Protein AF-A0A8C9LHP5-F1 (afdb_monomer_lite)

Structure (mmCIF, N/CA/C/O backbone):
data_AF-A0A8C9LHP5-F1
#
_entry.id   AF-A0A8C9LHP5-F1
#
loop_
_atom_site.group_PDB
_atom_site.id
_atom_site.type_symbol
_atom_site.label_atom_id
_atom_site.label_alt_id
_atom_site.label_comp_id
_atom_site.label_asym_id
_atom_site.label_entity_id
_atom_site.label_seq_id
_atom_site.pdbx_PDB_ins_code
_atom_site.Cartn_x
_atom_site.Cartn_y
_atom_site.Cartn_z
_atom_site.occupancy
_atom_site.B_iso_or_equiv
_atom_site.auth_seq_id
_atom_site.auth_comp_id
_atom_site.auth_asym_id
_atom_site.auth_atom_id
_atom_site.pdbx_PDB_model_num
ATOM 1 N N . MET A 1 1 ? -3.470 -32.651 -0.667 1.00 34.59 1 MET A N 1
ATOM 2 C CA . MET A 1 1 ? -4.654 -31.796 -0.872 1.00 34.59 1 MET A CA 1
ATOM 3 C C . MET A 1 1 ? -4.235 -30.408 -0.451 1.00 34.59 1 MET A C 1
ATOM 5 O O . MET A 1 1 ? -4.042 -30.194 0.738 1.00 34.59 1 MET A O 1
ATOM 9 N N . GLU A 1 2 ? -3.956 -29.529 -1.408 1.00 45.72 2 GLU A N 1
ATOM 10 C CA . GLU A 1 2 ? -3.699 -28.123 -1.100 1.00 45.72 2 GLU A CA 1
ATOM 11 C C . GLU A 1 2 ? -5.007 -27.525 -0.582 1.00 45.72 2 GLU A C 1
ATOM 13 O O . GLU A 1 2 ? -6.046 -27.623 -1.235 1.00 45.72 2 GLU A O 1
ATOM 18 N N . TYR A 1 3 ? -4.986 -27.005 0.644 1.00 52.78 3 TYR A N 1
ATOM 19 C CA . TYR A 1 3 ? -6.113 -26.262 1.189 1.00 52.78 3 TYR A CA 1
ATOM 20 C C . TYR A 1 3 ? -6.199 -24.954 0.399 1.00 52.78 3 TYR A C 1
ATOM 22 O O . TYR A 1 3 ? -5.444 -24.018 0.648 1.00 52.78 3 TYR A O 1
ATOM 30 N N . GLU A 1 4 ? -7.076 -24.913 -0.600 1.00 73.75 4 GLU A N 1
ATOM 31 C CA . GLU A 1 4 ? -7.344 -23.704 -1.372 1.00 73.75 4 GLU A CA 1
ATOM 32 C C . GLU A 1 4 ? -8.093 -22.725 -0.459 1.00 73.75 4 GLU A C 1
ATOM 34 O O . GLU A 1 4 ? -9.300 -22.850 -0.232 1.00 73.75 4 GLU A O 1
ATOM 39 N N . TRP A 1 5 ? -7.353 -21.797 0.148 1.00 86.00 5 TRP A N 1
ATOM 40 C CA . TRP A 1 5 ? -7.921 -20.740 0.977 1.00 86.00 5 TRP A CA 1
ATOM 41 C C . TRP A 1 5 ? -8.935 -19.920 0.164 1.00 86.00 5 TRP A C 1
ATOM 43 O O . TRP A 1 5 ? -8.686 -19.581 -0.995 1.00 86.00 5 TRP A O 1
ATOM 53 N N . LYS A 1 6 ? -10.090 -19.599 0.763 1.00 85.56 6 LYS A N 1
ATOM 54 C CA . LYS A 1 6 ? -11.142 -18.787 0.133 1.00 85.56 6 LYS A CA 1
ATOM 55 C C . LYS A 1 6 ? -11.648 -17.733 1.112 1.00 85.56 6 LYS A C 1
ATOM 57 O O . LYS A 1 6 ? -11.924 -18.079 2.262 1.00 85.56 6 LYS A O 1
ATOM 62 N N . PRO A 1 7 ? -11.819 -16.477 0.670 1.00 87.38 7 PRO A N 1
ATOM 63 C CA . PRO A 1 7 ? -12.305 -15.424 1.541 1.00 87.38 7 PRO A CA 1
ATOM 64 C C . PRO A 1 7 ? -13.783 -15.631 1.861 1.00 87.38 7 PRO A C 1
ATOM 66 O O . PRO A 1 7 ? -14.611 -15.881 0.980 1.00 87.38 7 PRO A O 1
ATOM 69 N N . ASP A 1 8 ? -14.129 -15.438 3.125 1.00 91.56 8 ASP A N 1
ATOM 70 C CA . ASP A 1 8 ? -15.505 -15.206 3.527 1.00 91.56 8 ASP A CA 1
ATOM 71 C C . ASP A 1 8 ? -15.951 -13.808 3.072 1.00 91.56 8 ASP A C 1
ATOM 73 O O . ASP A 1 8 ? -15.252 -12.815 3.284 1.00 91.56 8 ASP A O 1
ATOM 77 N N . LYS A 1 9 ? -17.134 -13.715 2.454 1.00 86.31 9 LYS A N 1
ATOM 78 C CA . LYS A 1 9 ? -17.639 -12.456 1.879 1.00 86.31 9 LYS A CA 1
ATOM 79 C C . LYS A 1 9 ? -17.853 -11.372 2.933 1.00 86.31 9 LYS A C 1
ATOM 81 O O . LYS A 1 9 ? -17.586 -10.204 2.663 1.00 86.31 9 LYS A O 1
ATOM 86 N N . HIS A 1 10 ? -18.335 -11.747 4.115 1.00 87.19 10 HIS A N 1
ATOM 87 C CA . HIS A 1 10 ? -18.625 -10.791 5.177 1.00 87.19 10 HIS A CA 1
ATOM 88 C C . HIS A 1 10 ? -17.328 -10.258 5.796 1.00 87.19 10 HIS A C 1
ATOM 90 O O . HIS A 1 10 ? -17.172 -9.048 5.949 1.00 87.19 10 HIS A O 1
ATOM 96 N N . ARG A 1 11 ? -16.355 -11.136 6.068 1.00 87.44 11 ARG A N 1
ATOM 97 C CA . ARG A 1 11 ? -15.014 -10.719 6.511 1.00 87.44 11 ARG A CA 1
ATOM 98 C C . ARG A 1 11 ? -14.311 -9.853 5.475 1.00 87.44 11 ARG A C 1
ATOM 100 O O . ARG A 1 11 ? -13.729 -8.838 5.840 1.00 87.44 11 ARG A O 1
ATOM 107 N N . LEU A 1 12 ? -14.412 -10.208 4.196 1.00 85.62 12 LEU A N 1
ATOM 108 C CA . LEU A 1 12 ? -13.853 -9.409 3.111 1.00 85.62 12 LEU A CA 1
ATOM 109 C C . LEU A 1 12 ? -14.430 -7.986 3.116 1.00 85.62 12 LEU A C 1
ATOM 111 O O . LEU A 1 12 ? -13.666 -7.028 3.103 1.00 85.62 12 LEU A O 1
ATOM 115 N N . GLN A 1 13 ? -15.754 -7.832 3.223 1.00 83.69 13 GLN A N 1
ATOM 116 C CA . GLN A 1 13 ? -16.385 -6.510 3.325 1.00 83.69 13 GLN A CA 1
ATOM 117 C C . GLN A 1 13 ? -15.920 -5.719 4.553 1.00 83.69 13 GLN A C 1
ATOM 119 O O . GLN A 1 13 ? -15.708 -4.514 4.451 1.00 83.69 13 GLN A O 1
ATOM 124 N N . GLN A 1 14 ? -15.725 -6.376 5.699 1.00 86.94 14 GLN A N 1
ATOM 125 C CA . GLN A 1 14 ? -15.198 -5.715 6.896 1.00 86.94 14 GLN A CA 1
ATOM 126 C C . GLN A 1 14 ? -13.765 -5.219 6.705 1.00 86.94 14 GLN A C 1
ATOM 128 O O . GLN A 1 14 ? -13.433 -4.135 7.175 1.00 86.94 14 GLN A O 1
ATOM 133 N N . ILE A 1 15 ? -12.926 -5.991 6.015 1.00 86.25 15 ILE A N 1
ATOM 134 C CA . ILE A 1 15 ? -11.539 -5.610 5.737 1.00 86.25 15 ILE A CA 1
ATOM 135 C C . ILE A 1 15 ? -11.492 -4.457 4.737 1.00 86.25 15 ILE A C 1
ATOM 137 O O . ILE A 1 15 ? -10.783 -3.492 4.987 1.00 86.25 15 ILE A O 1
ATOM 141 N N . LEU A 1 16 ? -12.305 -4.491 3.677 1.00 83.25 16 LEU A N 1
ATOM 142 C CA . LEU A 1 16 ? -12.430 -3.364 2.743 1.00 83.25 16 LEU A CA 1
ATOM 143 C C . LEU A 1 16 ? -12.890 -2.088 3.454 1.00 83.25 16 LEU A C 1
ATOM 145 O O . LEU A 1 16 ? -12.337 -1.015 3.234 1.00 83.25 16 LEU A O 1
ATOM 149 N N . GLN A 1 17 ? -13.868 -2.204 4.352 1.00 84.75 17 GLN A N 1
ATOM 150 C CA . GLN A 1 17 ? -14.325 -1.074 5.154 1.00 84.75 17 GLN A CA 1
ATOM 151 C C . GLN A 1 17 ? -13.221 -0.554 6.086 1.00 84.75 17 GLN A C 1
ATOM 153 O O . GLN A 1 17 ? -13.064 0.654 6.224 1.00 84.75 17 GLN A O 1
ATOM 158 N N . LEU A 1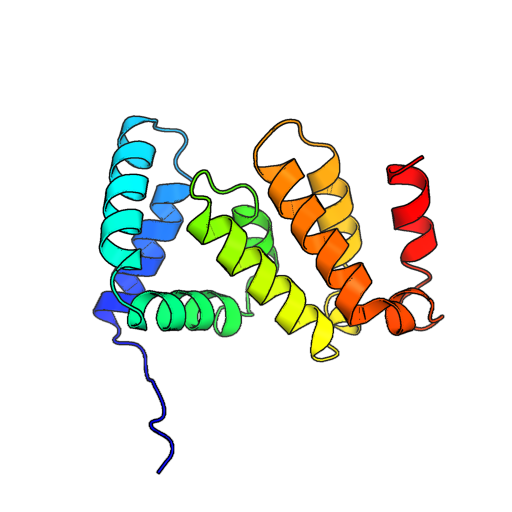 18 ? -12.437 -1.446 6.696 1.00 87.62 18 LEU A N 1
ATOM 159 C CA . LEU A 1 18 ? -11.324 -1.073 7.568 1.00 87.62 18 LEU A CA 1
ATOM 160 C C . LEU A 1 18 ? -10.210 -0.342 6.807 1.00 87.62 18 LEU A C 1
ATOM 162 O O . LEU A 1 18 ? -9.704 0.656 7.308 1.00 87.62 18 LEU A O 1
ATOM 166 N N . LEU A 1 19 ? -9.867 -0.816 5.606 1.00 82.62 19 LEU A N 1
ATOM 167 C CA . LEU A 1 19 ? -8.906 -0.163 4.709 1.00 82.62 19 LEU A CA 1
ATOM 168 C C . LEU A 1 19 ? -9.419 1.207 4.248 1.00 82.62 19 LEU A C 1
ATOM 170 O O . LEU A 1 19 ? -8.679 2.178 4.206 1.00 82.62 19 LEU A O 1
ATOM 174 N N . LYS A 1 20 ? -10.719 1.335 3.976 1.00 82.81 20 LYS A N 1
ATOM 175 C CA . LYS A 1 20 ? -11.308 2.640 3.663 1.00 82.81 20 LYS A CA 1
ATOM 176 C C . LYS A 1 20 ? -11.268 3.600 4.857 1.00 82.81 20 LYS A C 1
ATOM 178 O O . LYS A 1 20 ? -11.056 4.797 4.687 1.00 82.81 20 LYS A O 1
ATOM 183 N N . GLU A 1 21 ? -11.500 3.095 6.067 1.00 86.31 21 GLU A N 1
ATOM 184 C CA . GLU A 1 21 ? -11.426 3.889 7.299 1.00 86.31 21 GLU A CA 1
ATOM 185 C C . GLU A 1 21 ? -9.986 4.298 7.647 1.00 86.31 21 GLU A C 1
ATOM 187 O O . GLU A 1 21 ? -9.806 5.364 8.237 1.00 86.31 21 GLU A O 1
ATOM 192 N N . SER A 1 22 ? -8.969 3.504 7.280 1.00 84.62 22 SER A N 1
ATOM 193 C CA . SER A 1 22 ? -7.559 3.831 7.553 1.00 84.62 22 SER A CA 1
ATOM 194 C C . SER A 1 22 ? -7.093 5.091 6.821 1.00 84.62 22 SER A C 1
ATOM 196 O O . SER A 1 22 ? -6.274 5.839 7.348 1.00 84.62 22 SER A O 1
ATOM 198 N N . GLN A 1 23 ? -7.707 5.399 5.677 1.00 80.75 23 GLN A N 1
ATOM 199 C CA . GLN A 1 23 ? -7.458 6.613 4.892 1.00 80.75 23 GLN A CA 1
ATOM 200 C C . GLN A 1 23 ? -8.139 7.871 5.460 1.00 80.75 23 GLN A C 1
ATOM 202 O O . GLN A 1 23 ? -8.017 8.960 4.897 1.00 80.75 23 GLN A O 1
ATOM 207 N N . SER A 1 24 ? -8.905 7.755 6.549 1.00 84.38 24 SER A N 1
ATOM 208 C CA . SER A 1 24 ? -9.582 8.913 7.127 1.00 84.38 24 SER A CA 1
ATOM 209 C C . SER A 1 24 ? -8.572 9.922 7.694 1.00 84.38 24 SER A C 1
ATOM 211 O O . SER A 1 24 ? -7.662 9.524 8.421 1.00 84.38 24 SER A O 1
ATOM 213 N N . PRO A 1 25 ? -8.754 11.237 7.463 1.00 79.62 25 PRO A N 1
ATOM 214 C CA . PRO A 1 25 ? -7.967 12.267 8.141 1.00 79.62 25 PRO A CA 1
ATOM 215 C C . PRO A 1 25 ? -8.384 12.462 9.613 1.00 79.62 25 PRO A C 1
ATOM 217 O O . PRO A 1 25 ? -7.738 13.208 10.348 1.00 79.62 25 PRO A O 1
ATOM 220 N N . ASP A 1 26 ? -9.476 11.827 10.063 1.00 91.94 26 ASP A N 1
ATOM 221 C CA . ASP A 1 26 ? -9.954 11.923 11.442 1.00 91.94 26 ASP A CA 1
ATOM 222 C C . ASP A 1 26 ? -9.099 11.057 12.379 1.00 91.94 26 ASP A C 1
ATOM 224 O O . ASP A 1 26 ? -9.036 9.830 12.272 1.00 91.94 26 ASP A O 1
ATOM 228 N N . THR A 1 27 ? -8.476 11.703 13.363 1.00 88.69 27 THR A N 1
ATOM 229 C CA . THR A 1 27 ? -7.559 11.066 14.319 1.00 88.69 27 THR A CA 1
ATOM 230 C C . THR A 1 27 ? -8.245 10.034 15.222 1.00 88.69 27 THR A C 1
ATOM 232 O O . THR A 1 27 ? -7.607 9.098 15.709 1.00 88.69 27 THR A O 1
ATOM 235 N N . THR A 1 28 ? -9.544 10.192 15.476 1.00 92.38 28 THR A N 1
ATOM 236 C CA . THR A 1 28 ? -10.356 9.244 16.252 1.00 92.38 28 THR A CA 1
ATOM 237 C C . THR A 1 28 ? -10.654 7.998 15.427 1.00 92.38 28 THR A C 1
ATOM 239 O O . THR A 1 28 ? -10.545 6.880 15.946 1.00 92.38 28 THR A O 1
ATOM 242 N N . ILE A 1 29 ? -10.978 8.175 14.143 1.00 89.50 29 ILE A N 1
ATOM 243 C CA . ILE A 1 29 ? -11.171 7.062 13.205 1.00 89.50 29 ILE A CA 1
ATOM 244 C C . ILE A 1 29 ? -9.853 6.305 13.034 1.00 89.50 29 ILE A C 1
ATOM 246 O O . ILE A 1 29 ? -9.832 5.100 13.280 1.00 89.50 29 ILE A O 1
ATOM 250 N N . GLN A 1 30 ? -8.741 6.997 12.766 1.00 83.56 30 GLN A N 1
ATOM 251 C CA . GLN A 1 30 ? -7.419 6.367 12.652 1.00 83.56 30 GLN A CA 1
ATOM 252 C C . GLN A 1 30 ? -7.045 5.558 13.896 1.00 83.56 30 GLN A C 1
ATOM 254 O O . GLN A 1 30 ? -6.651 4.399 13.784 1.00 83.56 30 GLN A O 1
ATOM 259 N N . ARG A 1 31 ? -7.229 6.113 15.103 1.00 87.94 31 ARG A N 1
ATOM 260 C CA . ARG A 1 31 ? -6.949 5.379 16.350 1.00 87.94 31 ARG A CA 1
ATOM 261 C C . ARG A 1 31 ? -7.785 4.106 16.464 1.00 87.94 31 ARG A C 1
ATOM 263 O O . ARG A 1 31 ? -7.275 3.066 16.878 1.00 87.94 31 ARG A O 1
ATOM 270 N N . THR A 1 32 ? -9.063 4.189 16.107 1.00 91.56 32 THR A N 1
ATOM 271 C CA . THR A 1 32 ? -9.979 3.042 16.133 1.00 91.56 32 THR A CA 1
ATOM 272 C C . THR A 1 32 ? -9.543 1.970 15.136 1.00 91.56 32 THR A C 1
ATOM 274 O O . THR A 1 32 ? -9.541 0.781 15.458 1.00 91.56 32 THR A O 1
ATOM 277 N N . VAL A 1 33 ? -9.145 2.385 13.935 1.00 89.56 33 VAL A N 1
ATOM 278 C CA . VAL A 1 33 ? -8.644 1.499 12.883 1.00 89.56 33 VAL A CA 1
ATOM 279 C C . VAL A 1 33 ? -7.351 0.816 13.313 1.00 89.56 33 VAL A C 1
ATOM 281 O O . VAL A 1 33 ? -7.268 -0.407 13.227 1.00 89.56 33 VAL A O 1
ATOM 284 N N . GLN A 1 34 ? -6.393 1.564 13.865 1.00 84.06 34 GLN A N 1
ATOM 285 C CA . GLN A 1 34 ? -5.128 1.027 14.372 1.00 84.06 34 GLN A CA 1
ATOM 286 C C . GLN A 1 34 ? -5.371 -0.089 15.401 1.00 84.06 34 GLN A C 1
ATOM 288 O O . GLN A 1 34 ? -4.828 -1.185 15.279 1.00 84.06 34 GLN A O 1
ATOM 293 N N . GLN A 1 35 ? -6.264 0.146 16.369 1.00 88.56 35 GLN A N 1
ATOM 294 C CA . GLN A 1 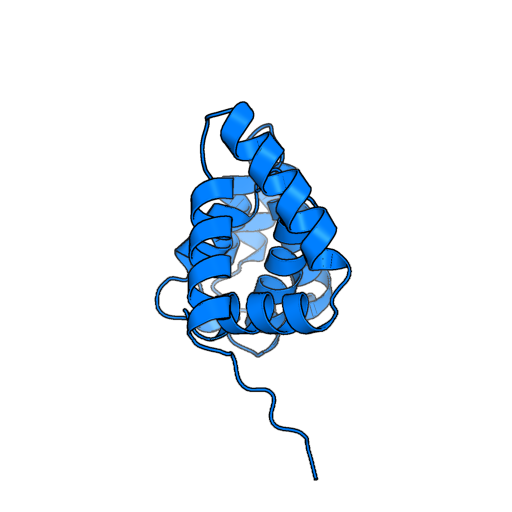35 ? -6.615 -0.847 17.390 1.00 88.56 35 GLN A CA 1
ATOM 295 C C . GLN A 1 35 ? -7.255 -2.105 16.789 1.00 88.56 35 GLN A C 1
ATOM 297 O O . GLN A 1 35 ? -6.943 -3.222 17.208 1.00 88.56 35 GLN A O 1
ATOM 302 N N . LYS A 1 36 ? -8.147 -1.947 15.803 1.00 89.12 36 LYS A N 1
ATOM 303 C CA . LYS A 1 36 ? -8.749 -3.083 15.090 1.00 89.12 36 LYS A CA 1
ATOM 304 C C . LYS A 1 36 ? -7.693 -3.863 14.302 1.00 89.12 36 LYS A C 1
ATOM 306 O O . LYS A 1 36 ? -7.694 -5.089 14.359 1.00 89.12 36 LYS A O 1
ATOM 311 N N . LEU A 1 37 ? -6.778 -3.178 13.615 1.00 85.25 37 LEU A N 1
ATOM 312 C CA . LEU A 1 37 ? -5.688 -3.804 12.862 1.00 85.25 37 LEU A CA 1
ATOM 313 C C . LEU A 1 37 ? -4.756 -4.600 13.774 1.00 85.25 37 LEU A C 1
ATOM 315 O O . LEU A 1 37 ? -4.443 -5.742 13.462 1.00 85.25 37 LEU A O 1
ATOM 319 N N . GLU A 1 38 ? -4.375 -4.060 14.931 1.00 84.62 38 GLU A N 1
ATOM 320 C CA . GLU A 1 38 ? -3.555 -4.777 15.919 1.00 84.62 38 GLU A CA 1
ATOM 321 C C . GLU A 1 38 ? -4.244 -6.039 16.451 1.00 84.62 38 GLU A C 1
ATOM 323 O O . GLU A 1 38 ? -3.597 -7.064 16.685 1.00 84.62 38 GLU A O 1
ATOM 328 N N . GLN A 1 39 ? -5.566 -5.993 16.636 1.00 86.69 39 GLN A N 1
ATOM 329 C CA . GLN A 1 39 ? -6.342 -7.173 17.014 1.00 86.69 39 GLN A CA 1
ATOM 330 C C . GLN A 1 39 ? -6.391 -8.201 15.883 1.00 86.69 39 GLN A C 1
ATOM 332 O O . GLN A 1 39 ? -6.226 -9.394 16.142 1.00 86.69 39 GLN A O 1
ATOM 337 N N . LEU A 1 40 ? -6.598 -7.751 14.644 1.00 85.00 40 LEU A N 1
ATOM 338 C CA . LEU A 1 40 ? -6.691 -8.613 13.468 1.00 85.00 40 LEU A CA 1
ATOM 339 C C . LEU A 1 40 ? -5.343 -9.231 13.076 1.00 85.00 40 LEU A C 1
ATOM 341 O O . LEU A 1 40 ? -5.314 -10.386 12.662 1.00 85.00 40 LEU A O 1
ATOM 345 N N . ASN A 1 41 ? -4.230 -8.533 13.314 1.00 81.50 41 ASN A N 1
ATOM 346 C CA . ASN A 1 41 ? -2.869 -9.017 13.057 1.00 81.50 41 ASN A CA 1
ATOM 347 C C . ASN A 1 41 ? -2.508 -10.283 13.855 1.00 81.50 41 ASN A C 1
ATOM 349 O O . ASN A 1 41 ? -1.577 -11.007 13.521 1.00 81.50 41 ASN A O 1
ATOM 353 N N . LYS A 1 42 ? -3.253 -10.583 14.925 1.00 84.44 42 LYS A N 1
ATOM 354 C CA . LYS A 1 42 ? -3.079 -11.827 15.691 1.00 84.44 42 LYS A CA 1
ATOM 355 C C . LYS A 1 42 ? -3.545 -13.063 14.921 1.00 84.44 42 LYS A C 1
ATOM 357 O O . LYS A 1 42 ? -3.193 -14.178 15.300 1.00 84.44 42 LYS A O 1
ATOM 362 N N . TYR A 1 43 ? -4.351 -12.882 13.877 1.00 82.75 43 TYR A N 1
ATOM 363 C CA . TYR A 1 43 ? -4.877 -13.967 13.063 1.00 82.75 43 TYR A CA 1
ATOM 364 C C . TYR A 1 43 ? -4.074 -14.067 11.769 1.00 82.75 43 TYR A C 1
ATOM 366 O O . TYR A 1 43 ? -4.117 -13.168 10.937 1.00 82.75 43 TYR A O 1
ATOM 374 N N . SER A 1 44 ? -3.410 -15.201 11.547 1.00 76.69 44 SER A N 1
ATOM 375 C CA . SER A 1 44 ? -2.692 -15.478 10.293 1.00 76.69 44 SER A CA 1
ATOM 376 C C . SER A 1 44 ? -3.589 -15.381 9.054 1.00 76.69 44 SER A C 1
ATOM 378 O O . SER A 1 44 ? -3.128 -15.020 7.976 1.00 76.69 44 SER A O 1
ATOM 380 N N . ASP A 1 45 ? -4.884 -15.651 9.227 1.00 84.75 45 ASP A N 1
ATOM 381 C CA . ASP A 1 45 ? -5.898 -15.568 8.180 1.00 84.75 45 ASP A CA 1
ATOM 382 C C . ASP A 1 45 ? -6.092 -14.138 7.655 1.00 84.75 45 ASP A C 1
ATOM 384 O O . ASP A 1 45 ? -6.374 -13.944 6.477 1.00 84.75 45 ASP A O 1
ATOM 388 N N . PHE A 1 46 ? -5.886 -13.125 8.504 1.00 84.12 46 PHE A N 1
ATOM 389 C CA . PHE A 1 46 ? -5.997 -11.718 8.119 1.00 84.12 46 PHE A CA 1
ATOM 390 C C . PHE A 1 46 ? -5.008 -11.352 7.005 1.00 84.12 46 PHE A C 1
ATOM 392 O O . PHE A 1 46 ? -5.388 -10.678 6.048 1.00 84.12 46 PHE A O 1
ATOM 399 N N . ASN A 1 47 ? -3.784 -11.884 7.062 1.00 79.75 47 ASN A N 1
ATOM 400 C CA . ASN A 1 47 ? -2.777 -11.671 6.022 1.00 79.75 47 ASN A CA 1
ATOM 401 C C . ASN A 1 47 ? -3.224 -12.255 4.675 1.00 79.75 47 ASN A C 1
ATOM 403 O O . ASN A 1 47 ? -3.004 -11.635 3.637 1.00 79.75 47 ASN A O 1
ATOM 407 N N . ASN A 1 48 ? -3.923 -13.396 4.682 1.00 84.12 48 ASN A N 1
ATOM 408 C CA . ASN A 1 48 ? -4.475 -13.980 3.458 1.00 84.12 48 ASN A CA 1
ATOM 409 C C . ASN A 1 48 ? -5.567 -13.090 2.853 1.00 84.12 48 ASN A C 1
ATOM 411 O O . ASN A 1 48 ? -5.618 -12.942 1.635 1.00 84.12 48 ASN A O 1
ATOM 415 N N . TYR A 1 49 ? -6.407 -12.456 3.680 1.00 86.44 49 TYR A N 1
ATOM 416 C CA . TYR A 1 49 ? -7.380 -11.478 3.186 1.00 86.44 49 TYR A CA 1
ATOM 417 C C . TYR A 1 49 ? -6.715 -10.232 2.615 1.00 86.44 49 TYR A C 1
ATOM 419 O O . TYR A 1 49 ? -7.154 -9.782 1.564 1.00 86.44 49 TYR A O 1
ATOM 427 N N . LEU A 1 50 ? -5.681 -9.683 3.261 1.00 80.19 50 LEU A N 1
ATOM 428 C CA . LEU A 1 50 ? -4.962 -8.526 2.720 1.00 80.19 50 LEU A CA 1
ATOM 429 C C . LEU A 1 50 ? -4.336 -8.860 1.365 1.00 80.19 50 LEU A C 1
ATOM 431 O O . LEU A 1 50 ? -4.561 -8.141 0.398 1.00 80.19 50 LEU A O 1
ATOM 435 N N . ILE A 1 51 ? -3.641 -9.996 1.260 1.00 77.25 51 ILE A N 1
ATOM 436 C CA . ILE A 1 51 ? -3.090 -10.468 -0.015 1.00 77.25 51 ILE A CA 1
ATOM 437 C C . ILE A 1 51 ? -4.213 -10.674 -1.031 1.00 77.25 51 ILE A C 1
ATOM 439 O O . ILE A 1 51 ? -4.085 -10.238 -2.168 1.00 77.25 51 ILE A O 1
ATOM 443 N N . PHE A 1 52 ? -5.331 -11.298 -0.656 1.00 81.88 52 PHE A N 1
ATOM 444 C CA . PHE A 1 52 ? -6.453 -11.512 -1.570 1.00 81.88 52 PHE A CA 1
ATOM 445 C C . PHE A 1 52 ? -7.048 -10.200 -2.076 1.00 81.88 52 PHE A C 1
ATOM 447 O O . PHE A 1 52 ? -7.239 -10.062 -3.277 1.00 81.88 52 PHE A O 1
ATOM 454 N N . VAL A 1 53 ? -7.329 -9.248 -1.184 1.00 78.56 53 VAL A N 1
ATOM 455 C CA . VAL A 1 53 ? -7.835 -7.914 -1.528 1.00 78.56 53 VAL A CA 1
ATOM 456 C C . VAL A 1 53 ? -6.881 -7.264 -2.522 1.00 78.56 53 VAL A C 1
ATOM 458 O O . VAL A 1 53 ? -7.289 -6.954 -3.633 1.00 78.56 53 VAL A O 1
ATOM 461 N N . LEU A 1 54 ? -5.596 -7.183 -2.181 1.00 69.81 54 LEU A N 1
ATOM 462 C CA . LEU A 1 54 ? -4.594 -6.490 -2.989 1.00 69.81 54 LEU A CA 1
ATOM 463 C C . LEU A 1 54 ? -4.284 -7.208 -4.320 1.00 69.81 54 LEU A C 1
ATOM 465 O O . LEU A 1 54 ? -3.988 -6.562 -5.315 1.00 69.81 54 LEU A O 1
ATOM 469 N N . THR A 1 55 ? -4.378 -8.542 -4.379 1.00 69.75 55 THR A N 1
ATOM 470 C CA . THR A 1 55 ? -4.075 -9.327 -5.599 1.00 69.75 55 THR A CA 1
ATOM 471 C C . THR A 1 55 ? -5.288 -9.623 -6.481 1.00 69.75 55 THR A C 1
ATOM 473 O O . THR A 1 55 ? -5.119 -9.953 -7.656 1.00 69.75 55 THR A O 1
ATOM 476 N N . LYS A 1 56 ? -6.516 -9.564 -5.949 1.00 68.88 56 LYS A N 1
ATOM 477 C CA . LYS A 1 56 ? -7.757 -9.805 -6.711 1.00 68.88 56 LYS A CA 1
ATOM 478 C C . LYS A 1 56 ? -8.509 -8.530 -7.059 1.00 68.88 56 LYS A C 1
ATOM 480 O O . LYS A 1 56 ? -9.252 -8.565 -8.035 1.00 68.88 56 LYS A O 1
ATOM 485 N N . LEU A 1 57 ? -8.274 -7.418 -6.360 1.00 61.19 57 LEU A N 1
ATOM 486 C CA . LEU A 1 57 ? -8.707 -6.081 -6.786 1.00 61.19 57 LEU A CA 1
ATOM 487 C C . LEU A 1 57 ? -7.770 -5.458 -7.832 1.00 61.19 57 LEU A C 1
ATOM 489 O O . LEU A 1 57 ? -7.744 -4.244 -7.981 1.00 61.19 57 LEU A O 1
ATOM 493 N N . LYS A 1 58 ? -7.062 -6.282 -8.616 1.00 52.41 58 LYS A N 1
ATOM 494 C CA . LYS A 1 58 ? -6.234 -5.924 -9.788 1.00 52.41 58 LYS A CA 1
ATOM 495 C C . LYS A 1 58 ? -6.912 -5.030 -10.853 1.00 52.41 58 LYS A C 1
ATOM 497 O O . LYS A 1 58 ? -6.371 -4.854 -11.934 1.00 52.41 58 LYS A O 1
ATOM 502 N N . SER A 1 59 ? -8.106 -4.499 -10.605 1.00 50.50 59 SER A N 1
ATOM 503 C CA . SER A 1 59 ? -8.693 -3.420 -11.395 1.00 50.50 59 SER A CA 1
ATOM 504 C C . SER A 1 59 ? -8.245 -2.019 -10.963 1.00 50.50 59 SER A C 1
ATOM 506 O O . SER A 1 59 ? -8.543 -1.076 -11.687 1.00 50.50 59 SER A O 1
ATOM 508 N N . GLU A 1 60 ? -7.564 -1.856 -9.824 1.00 54.09 60 GLU A N 1
ATOM 509 C CA . GLU A 1 60 ? -7.126 -0.545 -9.327 1.00 54.09 60 GLU A CA 1
ATOM 510 C C . GLU A 1 60 ? -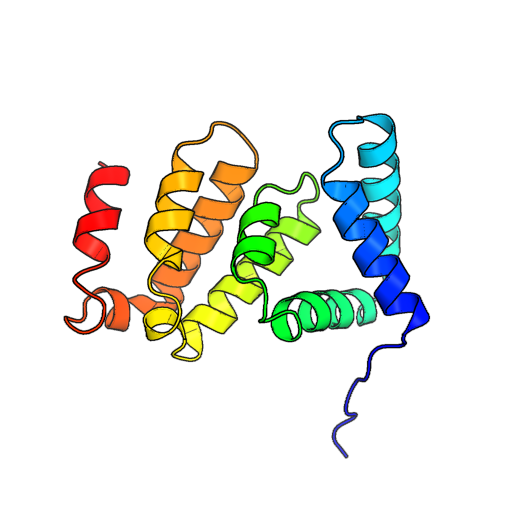5.665 -0.597 -8.851 1.00 54.09 60 GLU A C 1
ATOM 512 O O . GLU A 1 60 ? -5.378 -0.578 -7.658 1.00 54.09 60 GLU A O 1
ATOM 517 N N . ASP A 1 61 ? -4.721 -0.647 -9.794 1.00 61.81 61 ASP A N 1
ATOM 518 C CA . ASP A 1 61 ? -3.277 -0.484 -9.541 1.00 61.81 61 ASP A CA 1
ATOM 519 C C . ASP A 1 61 ? -2.974 0.754 -8.660 1.00 61.81 61 ASP A C 1
ATOM 521 O O . ASP A 1 61 ? -2.080 0.745 -7.810 1.00 61.81 61 ASP A O 1
ATOM 525 N N . ASP A 1 62 ? -3.794 1.804 -8.780 1.00 63.34 62 ASP A N 1
ATOM 526 C CA . ASP A 1 62 ? -3.735 2.995 -7.930 1.00 63.34 62 ASP A CA 1
ATOM 527 C C . ASP A 1 62 ? -4.078 2.717 -6.455 1.00 63.34 62 ASP A C 1
ATOM 529 O O . ASP A 1 62 ? -3.524 3.377 -5.580 1.00 63.34 62 ASP A O 1
ATOM 533 N N . GLU A 1 63 ? -4.944 1.752 -6.124 1.00 66.94 63 GLU A N 1
ATOM 534 C CA . GLU A 1 63 ? -5.386 1.534 -4.739 1.00 66.94 63 GLU A CA 1
ATOM 535 C C . GLU A 1 63 ? -4.249 0.978 -3.865 1.00 66.94 63 GLU A C 1
ATOM 537 O O . GLU A 1 63 ? -4.091 1.395 -2.716 1.00 66.94 63 GLU A O 1
ATOM 542 N N . CYS A 1 64 ? -3.377 0.122 -4.410 1.00 70.50 64 CYS A N 1
ATOM 543 C CA . CYS A 1 64 ? -2.173 -0.323 -3.696 1.00 70.50 64 CYS A CA 1
ATOM 544 C C . CYS A 1 64 ? -1.222 0.852 -3.418 1.00 70.50 64 CYS A C 1
ATOM 546 O O . CYS A 1 64 ? -0.730 1.004 -2.300 1.00 70.50 64 CYS A O 1
ATOM 548 N N . LEU A 1 65 ? -0.994 1.709 -4.417 1.00 73.44 65 LEU A N 1
ATOM 549 C CA . LEU A 1 65 ? -0.088 2.854 -4.299 1.00 73.44 65 LEU A CA 1
ATOM 550 C C . LEU A 1 65 ? -0.647 3.955 -3.388 1.00 73.44 65 LEU A C 1
ATOM 552 O O . LEU A 1 65 ? 0.115 4.555 -2.636 1.00 73.44 65 LEU A O 1
ATOM 556 N N . ASN A 1 66 ? -1.966 4.161 -3.367 1.00 74.06 66 ASN A N 1
ATOM 557 C CA . ASN A 1 66 ? -2.632 5.122 -2.480 1.00 74.06 66 ASN A CA 1
ATOM 558 C C . ASN A 1 66 ? -2.492 4.761 -0.995 1.00 74.06 66 ASN A C 1
ATOM 560 O O . ASN A 1 66 ? -2.535 5.639 -0.138 1.00 74.06 66 ASN A O 1
ATOM 564 N N . ASN A 1 67 ? -2.310 3.477 -0.680 1.00 77.19 67 ASN A N 1
ATOM 565 C CA . ASN A 1 67 ? -2.189 3.003 0.696 1.00 77.19 67 ASN A CA 1
ATOM 566 C C . ASN A 1 67 ? -0.725 2.803 1.143 1.00 77.19 67 ASN A C 1
ATOM 568 O O . ASN A 1 67 ? -0.471 2.388 2.274 1.00 77.19 67 ASN A O 1
ATOM 572 N N . ILE A 1 68 ? 0.266 3.107 0.296 1.00 82.75 68 ILE A N 1
ATOM 573 C CA . ILE A 1 68 ? 1.685 2.912 0.638 1.00 82.75 68 ILE A CA 1
ATOM 574 C C . ILE A 1 68 ? 2.149 3.805 1.803 1.00 82.75 68 ILE A C 1
ATOM 576 O O . ILE A 1 68 ? 3.111 3.474 2.490 1.00 82.75 68 ILE A O 1
ATOM 580 N N . GLY A 1 69 ? 1.433 4.907 2.048 1.00 79.88 69 GLY A N 1
ATOM 581 C CA . GLY A 1 69 ? 1.636 5.834 3.161 1.00 79.88 69 GLY A CA 1
ATOM 582 C C . GLY A 1 69 ? 0.722 5.609 4.368 1.00 79.88 69 GLY A C 1
ATOM 583 O O . GLY A 1 69 ? 0.611 6.501 5.207 1.00 79.88 69 GLY A O 1
ATOM 584 N N . ASP A 1 70 ? 0.054 4.454 4.475 1.00 83.75 70 ASP A N 1
ATOM 585 C CA . ASP A 1 70 ? -0.888 4.182 5.569 1.00 83.75 70 ASP A CA 1
ATOM 586 C C . ASP A 1 70 ? -0.244 4.372 6.961 1.00 83.75 70 ASP A C 1
ATOM 588 O O . ASP A 1 70 ? 0.923 4.034 7.199 1.00 83.75 70 ASP A O 1
ATOM 592 N N . SER A 1 71 ? -1.007 4.904 7.920 1.00 79.06 71 SER A N 1
ATOM 593 C CA . SER A 1 71 ? -0.527 5.127 9.291 1.00 79.06 71 SER A CA 1
ATOM 594 C C . SER A 1 71 ? -0.152 3.826 10.013 1.00 79.06 71 SER A C 1
ATOM 596 O O . SER A 1 71 ? 0.676 3.825 10.929 1.00 79.06 71 SER A O 1
ATOM 598 N N . SER A 1 72 ? -0.728 2.699 9.597 1.00 80.75 72 SER A N 1
ATOM 599 C CA . SER A 1 72 ? -0.408 1.371 10.098 1.00 80.75 72 SER A CA 1
ATOM 600 C C . SER A 1 72 ? 0.811 0.783 9.390 1.00 80.75 72 SER A C 1
ATOM 602 O O . SER A 1 72 ? 0.777 0.439 8.208 1.00 80.75 72 SER A O 1
ATOM 604 N N . LEU A 1 73 ? 1.871 0.547 10.167 1.00 79.75 73 LEU A N 1
ATOM 605 C CA . LEU A 1 73 ? 3.074 -0.17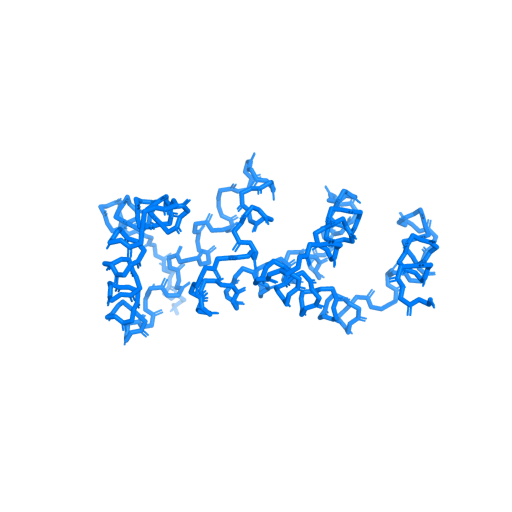9 9.737 1.00 79.75 73 LEU A CA 1
ATOM 606 C C . LEU A 1 73 ? 2.752 -1.533 9.082 1.00 79.75 73 LEU A C 1
ATOM 608 O O . LEU A 1 73 ? 3.424 -1.936 8.138 1.00 79.75 73 LEU A O 1
ATOM 612 N N . LEU A 1 74 ? 1.719 -2.232 9.565 1.00 80.06 74 LEU A N 1
ATOM 613 C CA . LEU A 1 74 ? 1.309 -3.531 9.028 1.00 80.06 74 LEU A CA 1
ATOM 614 C C . LEU A 1 74 ? 0.722 -3.409 7.619 1.00 80.06 74 LEU A C 1
ATOM 616 O O . LEU A 1 74 ? 1.028 -4.233 6.756 1.00 80.06 74 LEU A O 1
ATOM 620 N N . ILE A 1 75 ? -0.118 -2.394 7.396 1.00 80.06 75 ILE A N 1
ATOM 621 C CA . ILE A 1 75 ? -0.714 -2.137 6.084 1.00 80.06 75 ILE A CA 1
ATOM 622 C C . ILE A 1 75 ? 0.396 -1.750 5.107 1.00 80.06 75 ILE A C 1
ATOM 624 O O . ILE A 1 75 ? 0.527 -2.408 4.075 1.00 80.06 75 ILE A O 1
ATOM 628 N N . ARG A 1 76 ? 1.271 -0.802 5.479 1.00 82.75 76 ARG A N 1
ATOM 629 C CA . ARG A 1 76 ? 2.425 -0.418 4.647 1.00 82.75 76 ARG A CA 1
ATOM 630 C C . ARG A 1 76 ? 3.307 -1.607 4.280 1.00 82.75 76 ARG A C 1
ATOM 632 O O . ARG A 1 76 ? 3.611 -1.803 3.108 1.00 82.75 76 ARG A O 1
ATOM 639 N N . ALA A 1 77 ? 3.683 -2.429 5.262 1.00 79.25 77 ALA A N 1
ATOM 640 C CA . ALA A 1 77 ? 4.530 -3.596 5.026 1.00 79.25 77 ALA A CA 1
ATOM 641 C C . ALA A 1 77 ? 3.863 -4.612 4.086 1.00 79.25 77 ALA A C 1
ATOM 643 O O . ALA A 1 77 ? 4.513 -5.147 3.188 1.00 79.25 77 ALA A O 1
ATOM 644 N N . THR A 1 78 ? 2.563 -4.861 4.264 1.00 80.50 78 THR A N 1
ATOM 645 C CA . THR A 1 78 ? 1.818 -5.807 3.420 1.00 80.50 78 THR A CA 1
ATOM 646 C C . THR A 1 78 ? 1.694 -5.299 1.987 1.00 80.50 78 THR A C 1
ATOM 648 O O . THR A 1 78 ? 1.900 -6.065 1.048 1.00 80.50 78 THR A O 1
ATOM 651 N N . ILE A 1 79 ? 1.420 -4.006 1.808 1.00 81.38 79 ILE A N 1
ATOM 652 C CA . ILE A 1 79 ? 1.344 -3.366 0.490 1.00 81.38 79 ILE A CA 1
ATOM 653 C C . ILE A 1 79 ? 2.691 -3.413 -0.215 1.00 81.38 79 ILE A C 1
ATOM 655 O O . ILE A 1 79 ? 2.739 -3.825 -1.371 1.00 81.38 79 ILE A O 1
ATOM 659 N N . GLY A 1 80 ? 3.780 -3.076 0.481 1.00 79.69 80 GLY A N 1
ATOM 660 C CA . GLY A 1 80 ? 5.126 -3.165 -0.080 1.00 79.69 80 GLY A CA 1
ATOM 661 C C . GLY A 1 80 ? 5.439 -4.575 -0.584 1.00 79.69 80 GLY A C 1
ATOM 662 O O . GLY A 1 80 ? 5.886 -4.730 -1.715 1.00 79.69 80 GLY A O 1
ATOM 663 N N . ILE A 1 81 ? 5.109 -5.612 0.199 1.00 79.94 81 ILE A N 1
ATOM 664 C CA . ILE A 1 81 ? 5.279 -7.017 -0.211 1.00 79.94 81 ILE A CA 1
ATOM 665 C C . ILE A 1 81 ? 4.434 -7.356 -1.442 1.00 79.94 81 ILE A C 1
ATOM 667 O O . ILE A 1 81 ? 4.912 -8.054 -2.336 1.00 79.94 81 ILE A O 1
ATOM 671 N N . VAL A 1 82 ? 3.176 -6.912 -1.504 1.00 77.12 82 VAL A N 1
ATOM 672 C CA . VAL A 1 82 ? 2.321 -7.209 -2.660 1.00 77.12 82 VAL A CA 1
ATOM 673 C C . VAL A 1 82 ? 2.843 -6.512 -3.908 1.00 77.12 82 VAL A C 1
ATOM 675 O O . VAL A 1 82 ? 2.999 -7.179 -4.928 1.00 77.12 82 VAL A O 1
ATOM 678 N N . ILE A 1 83 ? 3.189 -5.226 -3.822 1.00 78.50 83 ILE A N 1
ATOM 679 C CA . ILE A 1 83 ? 3.769 -4.478 -4.942 1.00 78.50 83 ILE A CA 1
ATOM 680 C C . ILE A 1 83 ? 5.045 -5.169 -5.433 1.00 78.50 83 ILE A C 1
ATOM 682 O O . ILE A 1 83 ? 5.170 -5.415 -6.630 1.00 78.50 83 ILE A O 1
ATOM 686 N N . THR A 1 84 ? 5.958 -5.559 -4.537 1.00 80.06 84 THR A N 1
ATOM 687 C CA . THR A 1 84 ? 7.216 -6.220 -4.932 1.00 80.06 84 THR A CA 1
ATOM 688 C C . THR A 1 84 ? 6.977 -7.610 -5.517 1.00 80.06 84 THR A C 1
ATOM 690 O O . THR A 1 84 ? 7.654 -8.009 -6.461 1.00 80.06 84 THR A O 1
ATOM 693 N N . THR A 1 85 ? 5.987 -8.350 -5.009 1.00 75.31 85 THR A N 1
ATOM 694 C CA . THR A 1 85 ? 5.620 -9.676 -5.534 1.00 75.31 85 THR A CA 1
ATOM 695 C C . THR A 1 85 ? 4.984 -9.577 -6.922 1.00 75.31 85 THR A C 1
ATOM 697 O O . THR A 1 85 ? 5.292 -10.385 -7.796 1.00 75.31 85 THR A O 1
ATOM 700 N N . LEU A 1 86 ? 4.113 -8.588 -7.146 1.00 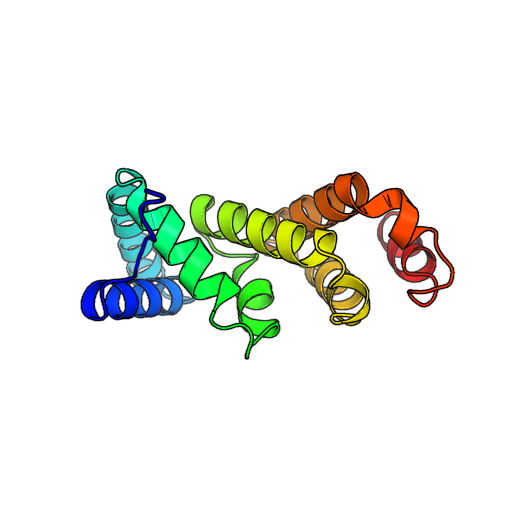73.50 86 LEU A N 1
ATOM 701 C CA . LEU A 1 86 ? 3.520 -8.317 -8.459 1.00 73.50 86 LEU A CA 1
ATOM 702 C C . LEU A 1 86 ? 4.602 -7.894 -9.456 1.00 73.50 86 LEU A C 1
ATOM 704 O O . LEU A 1 86 ? 4.726 -8.497 -10.519 1.00 73.50 86 LEU A O 1
ATOM 708 N N . ALA A 1 87 ? 5.449 -6.944 -9.056 1.00 74.69 87 ALA A N 1
ATOM 709 C CA . ALA A 1 87 ? 6.608 -6.490 -9.813 1.00 74.69 87 ALA A CA 1
ATOM 710 C C . ALA A 1 87 ? 7.514 -7.650 -10.267 1.00 74.69 87 ALA A C 1
ATOM 712 O O . ALA A 1 87 ? 7.843 -7.752 -11.451 1.00 74.69 87 ALA A O 1
ATOM 713 N N . SER A 1 88 ? 7.849 -8.558 -9.344 1.00 71.69 88 SER A N 1
ATOM 714 C CA . SER A 1 88 ? 8.781 -9.671 -9.577 1.00 71.69 88 SER A CA 1
ATOM 715 C C . SER A 1 88 ? 8.201 -10.802 -10.434 1.00 71.69 88 SER A C 1
ATOM 717 O O . SER A 1 88 ? 8.950 -11.503 -11.109 1.00 71.69 88 SER A O 1
ATOM 719 N N . ASN A 1 89 ? 6.875 -10.977 -10.479 1.00 67.88 89 ASN A N 1
ATOM 720 C CA . ASN A 1 89 ? 6.214 -11.997 -11.311 1.00 67.88 89 ASN A CA 1
ATOM 721 C C . ASN A 1 89 ? 6.130 -11.617 -12.808 1.00 67.88 89 ASN A C 1
ATOM 723 O O . ASN A 1 89 ? 5.281 -12.128 -13.540 1.00 67.88 89 ASN A O 1
ATOM 727 N N . GLY A 1 90 ? 7.010 -10.729 -13.281 1.00 61.75 90 GLY A N 1
ATOM 728 C CA . GLY A 1 90 ? 7.067 -10.289 -14.677 1.00 61.75 90 GLY A CA 1
ATOM 729 C C . GLY A 1 90 ? 5.997 -9.261 -15.053 1.00 61.75 90 GLY A C 1
ATOM 730 O O . GLY A 1 90 ? 5.754 -9.048 -16.242 1.00 61.75 90 GLY A O 1
ATOM 731 N N . GLU A 1 91 ? 5.352 -8.626 -14.067 1.00 66.69 91 GLU A N 1
ATOM 732 C CA . GLU A 1 91 ? 4.335 -7.595 -14.306 1.00 66.69 91 GLU A CA 1
ATOM 733 C C . GLU A 1 91 ? 4.913 -6.179 -14.359 1.00 66.69 91 GLU A C 1
ATOM 735 O O . GLU A 1 91 ? 4.171 -5.266 -14.694 1.00 66.69 91 GLU A O 1
ATOM 740 N N . LEU A 1 92 ? 6.217 -5.964 -14.126 1.00 69.44 92 LEU A N 1
ATOM 741 C CA . LEU A 1 92 ? 6.798 -4.615 -14.227 1.00 69.44 92 LEU A CA 1
ATOM 742 C C . LEU A 1 92 ? 6.578 -3.984 -15.615 1.00 69.44 92 LEU A C 1
ATOM 744 O O . LEU A 1 92 ? 6.233 -2.816 -15.722 1.00 69.44 92 LEU A O 1
ATOM 748 N N . GLN A 1 93 ? 6.698 -4.788 -16.674 1.00 67.06 93 GLN A N 1
ATOM 749 C CA . GLN A 1 93 ? 6.389 -4.390 -18.055 1.00 67.06 93 GLN A CA 1
ATOM 750 C C . GLN A 1 93 ? 4.889 -4.141 -18.296 1.00 67.06 93 GLN A C 1
ATOM 752 O O . GLN A 1 93 ? 4.519 -3.385 -19.188 1.00 67.06 93 GLN A O 1
ATOM 757 N N . ASN A 1 94 ? 4.025 -4.773 -17.495 1.00 71.19 94 ASN A N 1
ATOM 758 C CA . ASN A 1 94 ? 2.572 -4.603 -17.547 1.00 71.19 94 ASN A CA 1
ATOM 759 C C . ASN A 1 94 ? 2.093 -3.450 -16.650 1.00 71.19 94 ASN A C 1
ATOM 761 O O . ASN A 1 94 ? 0.945 -3.035 -16.773 1.00 71.19 94 ASN A O 1
ATOM 765 N N . TRP A 1 95 ? 2.968 -2.924 -15.788 1.00 76.50 95 TRP A N 1
ATOM 766 C CA . TRP A 1 95 ? 2.714 -1.801 -14.890 1.00 76.50 95 TRP A CA 1
ATOM 767 C C . TRP A 1 95 ? 3.813 -0.726 -15.028 1.00 76.50 95 TRP A C 1
ATOM 769 O O . TRP A 1 95 ? 4.540 -0.436 -14.072 1.00 76.50 95 TRP A O 1
ATOM 779 N N . PRO A 1 96 ? 3.953 -0.112 -16.219 1.00 74.38 96 PRO A N 1
ATOM 780 C CA . PRO A 1 96 ? 5.042 0.823 -16.519 1.00 74.38 96 PRO A CA 1
ATOM 781 C C . PRO A 1 96 ? 5.034 2.070 -15.620 1.00 74.38 96 PRO A C 1
ATOM 783 O O . PRO A 1 96 ? 6.087 2.626 -15.313 1.00 74.38 96 PRO A O 1
ATOM 786 N N . ASP A 1 97 ? 3.856 2.476 -15.138 1.00 77.75 97 ASP A N 1
ATOM 787 C CA . ASP A 1 97 ? 3.686 3.655 -14.285 1.00 77.75 97 ASP A CA 1
ATOM 788 C C . ASP A 1 97 ? 4.094 3.426 -12.819 1.00 77.75 97 ASP A C 1
ATOM 790 O O . ASP A 1 97 ? 4.199 4.391 -12.056 1.00 77.75 97 ASP A O 1
ATOM 794 N N . LEU A 1 98 ? 4.377 2.181 -12.412 1.00 80.94 98 LEU A N 1
ATOM 795 C CA . LEU A 1 98 ? 4.713 1.834 -11.029 1.00 80.94 98 LEU A CA 1
ATOM 796 C C . LEU A 1 98 ? 5.932 2.609 -10.516 1.00 80.94 98 LEU A C 1
ATOM 798 O O . LEU A 1 98 ? 5.865 3.270 -9.479 1.00 80.94 98 LEU A O 1
ATOM 802 N N . LEU A 1 99 ? 7.053 2.531 -11.239 1.00 81.31 99 LEU A N 1
ATOM 803 C CA . LEU A 1 99 ? 8.305 3.169 -10.826 1.00 81.31 99 LEU A CA 1
ATOM 804 C C . LEU A 1 99 ? 8.200 4.700 -10.854 1.00 81.31 99 LEU A C 1
ATOM 806 O O . LEU A 1 99 ? 8.529 5.311 -9.836 1.00 81.31 99 LEU A O 1
ATOM 810 N N . PRO A 1 100 ? 7.685 5.345 -11.925 1.00 80.88 100 PRO A N 1
ATOM 811 C CA . PRO A 1 100 ? 7.415 6.781 -11.909 1.00 80.88 100 PRO A CA 1
ATOM 812 C C . PRO A 1 100 ? 6.529 7.220 -10.735 1.00 80.88 100 PRO A C 1
ATOM 814 O O . PRO A 1 100 ? 6.842 8.220 -10.081 1.00 80.88 100 PRO A O 1
ATOM 817 N N . LYS A 1 101 ? 5.461 6.470 -10.422 1.00 81.56 101 LYS A N 1
ATOM 818 C CA . LYS A 1 101 ? 4.539 6.798 -9.325 1.00 81.56 101 LYS A CA 1
ATOM 819 C C . LYS A 1 101 ? 5.223 6.650 -7.965 1.00 81.56 101 LYS A C 1
ATOM 821 O O . LYS A 1 101 ? 5.210 7.608 -7.196 1.00 81.56 101 LYS A O 1
ATOM 826 N N . LEU A 1 102 ? 5.913 5.541 -7.691 1.00 82.38 102 LEU A N 1
ATOM 827 C CA . LEU A 1 102 ? 6.700 5.363 -6.460 1.00 82.38 102 LEU A CA 1
ATOM 828 C C . LEU A 1 102 ? 7.772 6.453 -6.297 1.00 82.38 102 LEU A C 1
ATOM 830 O O . LEU A 1 102 ? 7.940 7.020 -5.220 1.00 82.38 102 LEU A O 1
ATOM 834 N N . CYS A 1 103 ? 8.452 6.817 -7.383 1.00 81.62 103 CYS A N 1
ATOM 835 C CA . CYS A 1 103 ? 9.416 7.912 -7.407 1.00 81.62 103 CYS A CA 1
ATOM 836 C C . CYS A 1 103 ? 8.788 9.299 -7.194 1.00 81.62 103 CYS A C 1
ATOM 838 O O . CYS A 1 103 ? 9.496 10.230 -6.805 1.00 81.62 103 CYS A O 1
ATOM 840 N N . SER A 1 104 ? 7.503 9.492 -7.500 1.00 80.56 104 SER A N 1
ATOM 841 C CA . SER A 1 104 ? 6.778 10.729 -7.176 1.00 80.56 104 SER A CA 1
ATOM 842 C C . SER A 1 104 ? 6.376 10.779 -5.701 1.00 80.56 104 SER A C 1
ATOM 844 O O . SER A 1 104 ? 6.541 11.816 -5.071 1.00 80.56 104 SER A O 1
ATOM 846 N N . LEU A 1 105 ? 5.978 9.635 -5.138 1.00 78.56 105 LEU A N 1
ATOM 847 C CA . LEU A 1 105 ? 5.620 9.461 -3.726 1.00 78.56 105 LEU A CA 1
ATOM 848 C C . LEU A 1 105 ? 6.838 9.581 -2.793 1.00 78.56 105 LEU A C 1
ATOM 850 O O . LEU A 1 105 ? 6.705 9.976 -1.640 1.00 78.56 105 LEU A O 1
ATOM 854 N N . TYR A 1 106 ? 8.042 9.317 -3.311 1.00 68.50 106 TYR A N 1
ATOM 855 C CA . TYR A 1 106 ? 9.309 9.585 -2.622 1.00 68.50 106 TYR A CA 1
ATOM 856 C C . TYR A 1 106 ? 9.514 11.071 -2.266 1.00 68.50 106 TYR A C 1
ATOM 858 O O . TYR A 1 106 ? 10.247 11.369 -1.328 1.00 68.50 106 TYR A O 1
ATOM 866 N N . ALA A 1 107 ? 8.890 12.005 -2.992 1.00 64.38 107 ALA A N 1
ATOM 867 C CA . ALA A 1 107 ? 9.065 13.443 -2.774 1.00 64.38 107 ALA A CA 1
ATOM 868 C C . ALA A 1 107 ? 8.134 14.038 -1.694 1.00 64.38 107 ALA A C 1
ATOM 870 O O . ALA A 1 107 ? 8.107 15.256 -1.542 1.00 64.38 107 ALA A O 1
ATOM 871 N N . GLU A 1 108 ? 7.357 13.208 -0.989 1.00 67.69 108 GLU A N 1
ATOM 872 C CA . GLU A 1 108 ? 6.498 13.623 0.132 1.00 67.69 108 GLU A CA 1
ATOM 873 C C . GLU A 1 108 ? 7.214 13.452 1.487 1.00 67.69 108 GLU A C 1
ATOM 875 O O . GLU A 1 108 ? 8.154 12.670 1.588 1.00 67.69 108 GLU A O 1
ATOM 880 N N . ASP A 1 109 ? 6.776 14.152 2.542 1.00 58.31 109 ASP A N 1
ATOM 881 C CA . ASP A 1 109 ? 7.549 14.310 3.793 1.00 58.31 109 ASP A CA 1
ATOM 882 C C . ASP A 1 109 ? 7.148 13.347 4.946 1.00 58.31 109 ASP A C 1
ATOM 884 O O . ASP A 1 109 ? 7.671 13.461 6.055 1.00 58.31 109 ASP A O 1
ATOM 888 N N . ASP A 1 110 ? 6.249 12.382 4.703 1.00 72.44 110 ASP A N 1
ATOM 889 C CA . ASP A 1 110 ? 5.586 11.567 5.746 1.00 72.44 110 ASP A CA 1
ATOM 890 C C . ASP A 1 110 ? 5.753 10.031 5.546 1.00 72.44 110 ASP A C 1
ATOM 892 O O . ASP A 1 110 ? 6.669 9.560 4.874 1.00 72.44 110 ASP A O 1
ATOM 896 N N . ASN A 1 111 ? 4.869 9.202 6.129 1.00 79.44 111 ASN A N 1
ATOM 897 C CA . ASN A 1 111 ? 4.852 7.727 6.001 1.00 79.44 111 ASN A CA 1
ATOM 898 C C . ASN A 1 111 ? 4.901 7.228 4.543 1.00 79.44 111 ASN A C 1
ATOM 900 O O . ASN A 1 111 ? 5.390 6.127 4.278 1.00 79.44 111 ASN A O 1
ATOM 904 N N . THR A 1 112 ? 4.385 8.030 3.609 1.00 81.75 112 THR A N 1
ATOM 905 C CA . THR A 1 112 ? 4.422 7.775 2.166 1.00 81.75 112 THR A CA 1
ATOM 906 C C . THR A 1 112 ? 5.852 7.634 1.650 1.00 81.75 112 THR A C 1
ATOM 908 O O . THR A 1 112 ? 6.124 6.721 0.871 1.00 81.75 112 THR A O 1
ATOM 911 N N . HIS A 1 113 ? 6.780 8.463 2.137 1.00 83.25 113 HIS A N 1
ATOM 912 C CA . HIS A 1 113 ? 8.193 8.395 1.772 1.00 83.25 113 HIS A CA 1
ATOM 913 C C . HIS A 1 113 ? 8.810 7.060 2.174 1.00 83.25 113 HIS A C 1
ATOM 915 O O . HIS A 1 113 ? 9.422 6.382 1.352 1.00 83.25 113 HIS A O 1
ATOM 921 N N . GLU A 1 114 ? 8.626 6.664 3.437 1.00 81.69 114 GLU A N 1
ATOM 922 C CA . GLU A 1 114 ? 9.181 5.421 3.975 1.00 81.69 114 GLU A CA 1
ATOM 923 C C . GLU A 1 114 ? 8.624 4.200 3.228 1.00 81.69 114 GLU A C 1
ATOM 925 O O . GLU A 1 114 ? 9.381 3.310 2.832 1.00 81.69 114 GLU A O 1
ATOM 930 N N . GLY A 1 115 ? 7.309 4.173 2.985 1.00 82.50 115 GLY A N 1
ATOM 931 C CA . GLY A 1 115 ? 6.656 3.090 2.253 1.00 82.50 115 GLY A CA 1
ATOM 932 C C . GLY A 1 115 ? 7.107 3.006 0.794 1.00 82.50 115 GLY A C 1
ATOM 933 O O . GLY A 1 115 ? 7.437 1.917 0.311 1.00 82.50 115 GLY A O 1
ATOM 934 N N . ALA A 1 116 ? 7.169 4.147 0.101 1.00 85.44 116 ALA A N 1
ATOM 935 C CA . ALA A 1 116 ? 7.642 4.219 -1.277 1.00 85.44 116 ALA A CA 1
ATOM 936 C C . ALA A 1 116 ? 9.115 3.813 -1.384 1.00 85.44 116 ALA A C 1
ATOM 938 O O . ALA A 1 116 ? 9.460 2.997 -2.237 1.00 85.44 116 ALA A O 1
ATOM 939 N N . PHE A 1 117 ? 9.970 4.306 -0.488 1.00 83.88 117 PHE A N 1
ATOM 940 C CA . PHE A 1 117 ? 11.392 3.982 -0.474 1.00 83.88 117 PHE A CA 1
ATOM 941 C C . PHE A 1 117 ? 11.646 2.502 -0.181 1.00 83.88 117 PHE A C 1
ATOM 943 O O . PHE A 1 117 ? 12.371 1.853 -0.932 1.00 83.88 117 PHE A O 1
ATOM 950 N N . GLY A 1 118 ? 11.012 1.937 0.852 1.00 83.56 118 GLY A N 1
ATOM 951 C CA . GLY A 1 118 ? 11.161 0.517 1.182 1.00 83.56 118 GLY A CA 1
ATOM 952 C C . GLY A 1 118 ? 10.689 -0.401 0.052 1.00 83.56 118 GLY A C 1
ATOM 953 O O . GLY A 1 118 ? 11.309 -1.426 -0.228 1.00 83.56 118 GLY A O 1
ATOM 954 N N . THR A 1 119 ? 9.628 -0.001 -0.652 1.00 85.69 119 THR A N 1
ATOM 955 C CA . THR A 1 119 ? 9.119 -0.733 -1.819 1.00 85.69 119 THR A CA 1
ATOM 956 C C . THR A 1 119 ? 10.068 -0.616 -3.012 1.00 85.69 119 THR A C 1
ATOM 958 O O . THR A 1 119 ? 10.391 -1.630 -3.627 1.00 85.69 119 THR A O 1
ATOM 961 N N . LEU A 1 120 ? 10.577 0.586 -3.312 1.00 84.81 120 LEU A N 1
ATOM 962 C CA . LEU A 1 120 ? 11.568 0.809 -4.370 1.00 84.81 120 LEU A CA 1
ATOM 963 C C . LEU A 1 120 ? 12.858 0.032 -4.117 1.00 84.81 120 LEU A C 1
ATOM 965 O O . LEU A 1 120 ? 13.356 -0.617 -5.032 1.00 84.81 120 LEU A O 1
ATOM 969 N N . GLN A 1 121 ? 13.373 0.054 -2.885 1.00 83.94 121 GLN A N 1
ATOM 970 C CA . GLN A 1 121 ? 14.554 -0.717 -2.503 1.00 83.94 121 GLN A CA 1
ATOM 971 C C . GLN A 1 121 ? 14.349 -2.197 -2.822 1.00 83.94 121 GLN A C 1
ATOM 973 O O . GLN A 1 121 ? 15.204 -2.824 -3.440 1.00 83.94 121 GLN A O 1
ATOM 978 N N . LYS A 1 122 ? 13.195 -2.742 -2.442 1.00 83.69 122 LYS A N 1
ATOM 979 C CA . LYS A 1 122 ? 12.910 -4.161 -2.613 1.00 83.69 122 LYS A CA 1
ATOM 980 C C . LYS A 1 122 ? 12.688 -4.554 -4.075 1.00 83.69 122 LYS A C 1
ATOM 982 O O . LYS A 1 122 ? 13.169 -5.598 -4.494 1.00 83.69 122 LYS A O 1
ATOM 987 N N . ILE A 1 123 ? 12.073 -3.689 -4.885 1.00 83.38 123 ILE A N 1
ATOM 988 C CA . ILE A 1 123 ? 12.025 -3.877 -6.346 1.00 83.38 123 ILE A CA 1
ATOM 989 C C . ILE A 1 123 ? 13.440 -3.851 -6.939 1.00 83.38 123 ILE A C 1
ATOM 991 O O . ILE A 1 123 ? 13.760 -4.673 -7.793 1.00 83.38 123 ILE A O 1
ATOM 995 N N . CYS A 1 124 ? 14.305 -2.943 -6.481 1.00 82.31 124 CYS A N 1
ATOM 996 C CA . CYS A 1 124 ? 15.700 -2.902 -6.913 1.00 82.31 124 CYS A CA 1
ATOM 997 C C . CYS A 1 124 ? 16.475 -4.164 -6.517 1.00 82.31 124 CYS A C 1
ATOM 999 O O . CYS A 1 124 ? 17.298 -4.618 -7.304 1.00 82.31 124 CYS A O 1
ATOM 1001 N N . GLU A 1 125 ? 16.222 -4.732 -5.338 1.00 80.50 125 GLU A N 1
ATOM 1002 C CA . GLU A 1 125 ? 16.835 -5.988 -4.885 1.00 80.50 125 GLU A CA 1
ATOM 1003 C C . GLU A 1 125 ? 16.341 -7.192 -5.702 1.00 80.50 125 GLU A C 1
ATOM 1005 O O . GLU A 1 125 ? 17.154 -7.983 -6.181 1.00 80.50 125 GLU A O 1
ATOM 1010 N N . ASP A 1 126 ? 15.026 -7.306 -5.903 1.00 78.62 126 ASP A N 1
ATOM 1011 C CA . ASP A 1 126 ? 14.398 -8.488 -6.504 1.00 78.62 126 ASP A CA 1
ATOM 1012 C C . ASP A 1 126 ? 14.412 -8.463 -8.047 1.00 78.62 126 ASP A C 1
ATOM 1014 O O . ASP A 1 126 ? 14.378 -9.511 -8.689 1.00 78.62 126 ASP A O 1
ATOM 1018 N N . SER A 1 127 ? 14.450 -7.277 -8.667 1.00 77.06 127 SER A N 1
ATOM 1019 C CA . SER A 1 127 ? 14.301 -7.078 -10.123 1.00 77.06 127 SER A CA 1
ATOM 1020 C C . SER A 1 127 ? 15.450 -6.283 -10.766 1.00 77.06 127 SER A C 1
ATOM 1022 O O . SER A 1 127 ? 15.277 -5.713 -11.847 1.00 77.06 127 SER A O 1
ATOM 1024 N N . ALA A 1 128 ? 16.636 -6.257 -10.141 1.00 75.62 128 ALA A N 1
ATOM 1025 C CA . ALA A 1 128 ? 17.815 -5.504 -10.602 1.00 75.62 128 ALA A CA 1
ATOM 1026 C C . ALA A 1 128 ? 18.155 -5.717 -12.091 1.00 75.62 128 ALA A C 1
ATOM 1028 O O . ALA A 1 128 ? 18.461 -4.763 -12.808 1.00 75.62 128 ALA A O 1
ATOM 1029 N N . GLU A 1 129 ? 18.089 -6.965 -12.562 1.00 74.38 129 GLU A N 1
ATOM 1030 C CA . GLU A 1 129 ? 18.424 -7.328 -13.946 1.00 74.38 129 GLU A CA 1
ATOM 1031 C C . GLU A 1 129 ? 17.441 -6.723 -14.955 1.00 74.38 129 GLU A C 1
ATOM 1033 O O . GLU A 1 129 ? 17.855 -6.207 -15.994 1.00 74.38 129 GLU A O 1
ATOM 1038 N N . ILE A 1 130 ? 16.145 -6.728 -14.626 1.00 73.44 130 ILE A N 1
ATOM 1039 C CA . ILE A 1 130 ? 15.089 -6.185 -15.486 1.00 73.44 130 ILE A CA 1
ATOM 1040 C C . ILE A 1 130 ? 15.172 -4.654 -15.504 1.00 73.44 130 ILE A C 1
ATOM 1042 O O . ILE A 1 130 ? 15.050 -4.046 -16.565 1.00 73.44 130 ILE A O 1
ATOM 1046 N N . LEU A 1 131 ? 15.464 -4.016 -14.365 1.00 73.56 131 LEU A N 1
ATOM 1047 C CA . LEU A 1 131 ? 15.639 -2.559 -14.278 1.00 73.56 131 LEU A CA 1
ATOM 1048 C C . LEU A 1 131 ? 16.809 -2.042 -15.132 1.00 73.56 131 LEU A C 1
ATOM 1050 O O . LEU A 1 131 ? 16.754 -0.927 -15.648 1.00 73.56 131 LEU A O 1
ATOM 1054 N N . GLY A 1 132 ? 17.863 -2.845 -15.295 1.00 67.44 132 GLY A N 1
ATOM 1055 C CA . GLY A 1 132 ? 18.988 -2.541 -16.184 1.00 67.44 132 GLY A CA 1
ATOM 1056 C C . GLY A 1 132 ? 18.737 -2.863 -17.661 1.00 67.44 132 GLY A C 1
ATOM 1057 O O . GLY A 1 132 ? 19.570 -2.524 -18.503 1.00 67.44 132 GLY A O 1
ATOM 1058 N N . SER A 1 133 ? 17.622 -3.524 -17.983 1.00 68.62 133 SER A N 1
ATOM 1059 C CA . SER A 1 133 ? 17.296 -3.944 -19.346 1.00 68.62 133 SER A CA 1
ATOM 1060 C C . SER A 1 133 ? 16.720 -2.799 -20.188 1.00 68.62 133 SER A C 1
ATOM 1062 O O . SER A 1 133 ? 16.163 -1.825 -19.679 1.00 68.62 133 SER A O 1
ATOM 1064 N N . TYR A 1 134 ? 16.836 -2.931 -21.511 1.00 60.09 134 TYR A N 1
ATOM 1065 C CA . TYR A 1 134 ? 16.257 -1.990 -22.476 1.00 60.09 134 TYR A CA 1
ATOM 1066 C C . TYR A 1 134 ? 14.728 -2.133 -22.606 1.00 60.09 134 TYR A C 1
ATOM 1068 O O . TYR A 1 134 ? 14.091 -1.275 -23.211 1.00 60.09 134 TYR A O 1
ATOM 1076 N N . ASP A 1 135 ? 14.137 -3.185 -22.029 1.00 63.78 135 ASP A N 1
ATOM 1077 C CA . ASP A 1 135 ? 12.731 -3.560 -22.235 1.00 63.78 135 ASP A CA 1
ATOM 1078 C C . ASP A 1 135 ? 11.737 -2.703 -21.427 1.00 63.78 135 ASP A C 1
ATOM 1080 O O . ASP A 1 135 ? 10.546 -2.691 -21.726 1.00 63.78 135 ASP A O 1
ATOM 1084 N N . LEU A 1 136 ? 12.218 -1.955 -20.427 1.00 60.97 136 LEU A N 1
ATOM 1085 C CA . LEU A 1 136 ? 11.406 -1.114 -19.533 1.00 60.97 136 LEU A CA 1
ATOM 1086 C C . LEU A 1 136 ? 11.577 0.400 -19.757 1.00 60.97 136 LEU A C 1
ATOM 1088 O O . LEU A 1 136 ? 11.276 1.186 -18.863 1.00 60.97 136 LEU A O 1
ATOM 1092 N N . ASP A 1 137 ? 12.093 0.820 -20.914 1.00 66.94 137 ASP A N 1
ATOM 1093 C CA . ASP A 1 137 ? 12.362 2.237 -21.223 1.00 66.94 137 ASP A CA 1
ATOM 1094 C C . ASP A 1 137 ? 13.328 2.913 -20.222 1.00 66.94 137 ASP A C 1
ATOM 1096 O O . ASP A 1 137 ? 13.135 4.036 -19.760 1.00 66.94 137 ASP A O 1
ATOM 1100 N N . HIS A 1 138 ? 14.407 2.205 -19.871 1.00 69.81 138 HIS A N 1
ATOM 1101 C CA . HIS A 1 138 ? 15.482 2.700 -19.004 1.00 69.81 138 HIS A CA 1
ATOM 1102 C C . HIS A 1 138 ? 15.015 3.265 -17.646 1.00 69.81 138 HIS A C 1
ATOM 1104 O O . HIS A 1 138 ? 15.325 4.414 -17.311 1.00 69.81 138 HIS A O 1
ATOM 1110 N N . PRO A 1 139 ? 14.353 2.464 -16.798 1.00 69.88 139 PRO A N 1
ATOM 1111 C CA . PRO A 1 139 ? 13.785 2.945 -15.538 1.00 69.88 139 PRO A CA 1
ATOM 1112 C C . PRO A 1 139 ? 14.843 3.547 -14.595 1.00 69.88 139 PRO A C 1
ATOM 1114 O O . PRO A 1 139 ? 14.568 4.498 -13.862 1.00 69.88 139 PRO A O 1
ATOM 1117 N N . LEU A 1 140 ? 16.096 3.084 -14.679 1.00 72.56 140 LEU A N 1
ATOM 1118 C CA . LEU A 1 140 ? 17.225 3.656 -13.939 1.00 72.56 140 LEU A CA 1
ATOM 1119 C C . LEU A 1 140 ? 17.500 5.131 -14.277 1.00 72.56 140 LEU A C 1
ATOM 1121 O O . LEU A 1 140 ? 17.918 5.879 -13.394 1.00 72.56 140 LEU A O 1
ATOM 1125 N N . ASN A 1 141 ? 17.221 5.580 -15.504 1.00 70.81 141 ASN A N 1
ATOM 1126 C CA . ASN A 1 141 ? 17.392 6.984 -15.893 1.00 70.81 141 ASN A CA 1
ATOM 1127 C C . ASN A 1 141 ? 16.391 7.909 -15.184 1.00 70.81 141 ASN A C 1
ATOM 1129 O O . ASN A 1 141 ? 16.678 9.090 -15.004 1.00 70.81 141 ASN A O 1
ATOM 1133 N N . ILE A 1 142 ? 15.237 7.380 -14.769 1.00 68.50 142 ILE A N 1
ATOM 1134 C CA . ILE A 1 142 ? 14.221 8.107 -13.994 1.00 68.50 142 ILE A CA 1
ATOM 1135 C C . ILE A 1 142 ? 14.569 8.076 -12.500 1.00 68.50 142 ILE A C 1
ATOM 1137 O O . ILE A 1 142 ? 14.384 9.069 -11.794 1.00 68.50 142 ILE A O 1
ATOM 1141 N N . MET A 1 143 ? 15.077 6.939 -12.019 1.00 70.50 143 MET A N 1
ATOM 1142 C CA . MET A 1 143 ? 15.350 6.712 -10.600 1.00 70.50 143 MET A CA 1
ATOM 1143 C C . MET A 1 143 ? 16.622 7.417 -10.118 1.00 70.50 143 MET A C 1
ATOM 1145 O O . MET A 1 143 ? 16.577 8.119 -9.112 1.00 70.50 143 MET A O 1
ATOM 1149 N N . ILE A 1 144 ? 17.747 7.276 -10.829 1.00 74.12 144 ILE A N 1
ATOM 1150 C CA . ILE A 1 144 ? 19.061 7.782 -10.386 1.00 74.12 144 ILE A CA 1
ATOM 1151 C C . ILE A 1 144 ? 19.048 9.291 -10.064 1.00 74.12 144 ILE A C 1
ATOM 1153 O O . ILE A 1 144 ? 19.533 9.653 -8.992 1.00 74.12 144 ILE A O 1
ATOM 1157 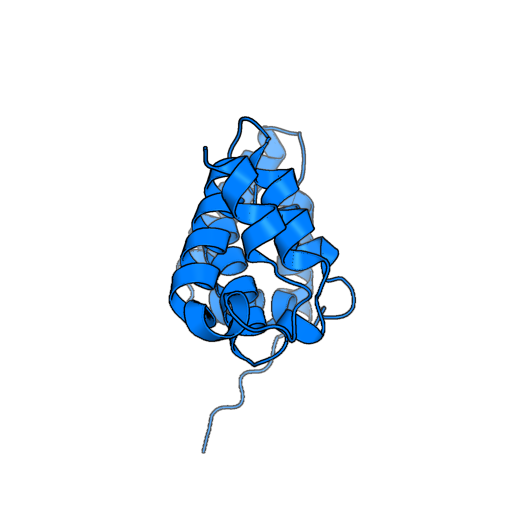N N . PRO A 1 145 ? 18.464 10.182 -10.894 1.00 73.56 145 PRO A N 1
ATOM 1158 C CA . PRO A 1 145 ? 18.440 11.618 -10.604 1.00 73.56 145 PRO A CA 1
ATOM 1159 C C . PRO A 1 145 ? 17.637 12.014 -9.360 1.00 73.56 145 PRO A C 1
ATOM 1161 O O . PRO A 1 145 ? 17.750 13.149 -8.916 1.00 73.56 145 PRO A O 1
ATOM 1164 N N . LYS A 1 146 ? 16.796 11.124 -8.818 1.00 67.94 146 LYS A N 1
ATOM 1165 C CA . LYS A 1 146 ? 15.997 11.389 -7.611 1.00 67.94 146 LYS A CA 1
ATOM 1166 C C . LYS A 1 146 ? 16.724 11.031 -6.311 1.00 67.94 146 LYS A C 1
ATOM 1168 O O . LYS A 1 146 ? 16.229 11.386 -5.248 1.00 67.94 146 LYS A O 1
ATOM 1173 N N . PHE A 1 147 ? 17.866 10.346 -6.394 1.00 66.69 147 PHE A N 1
ATOM 1174 C CA . PHE A 1 147 ? 18.652 9.890 -5.240 1.00 66.69 147 PHE A CA 1
ATOM 1175 C C . PHE A 1 147 ? 20.035 10.560 -5.125 1.00 66.69 147 PHE A C 1
ATOM 1177 O O . PHE A 1 147 ? 20.798 10.213 -4.223 1.00 66.69 147 PHE A O 1
ATOM 1184 N N . LEU A 1 148 ? 20.366 11.485 -6.035 1.00 61.50 148 LEU A N 1
ATOM 1185 C CA . LEU A 1 148 ? 21.613 12.263 -6.082 1.00 61.50 148 LEU A CA 1
ATOM 1186 C C . LEU A 1 148 ? 21.331 13.743 -5.812 1.00 61.50 148 LEU A C 1
ATOM 1188 O O . LEU A 1 148 ? 22.177 14.374 -5.142 1.00 61.50 148 LEU A O 1
#

pLDDT: mean 77.14, std 9.77, range [34.59, 92.38]

Foldseek 3Di:
DPPPDDDDPVVLVVVVVLLVQQPDPDPVSVVVSQVVVVVLVVDPVSLVSLLCCLVVVVVCPPSLLVCCLGPDPVSVVSSLVSLLVCLLVVCCLVCLCLLVSLLVLCPDDGSSVVSSVSSVVSNCVRVVVVCPDVSNVNSVVVVVVSVD

Secondary structure (DSSP, 8-state):
--------HHHHHHHHHHHHHHT-S-HHHHHHHHHHHHHHTT-HHHHHHHHHHHHH-TT-HHHHHHTTT-S-HHHHHHHHHHHHHHIIIIIGGG-TTHHHHHHHHTTSSSHHHHHHHHHHHHHHHHSHHHHTSGGGT-HHHHHGGG--

Organism: NCBI:txid591936

InterPro domains:
  IPR011989 Armadillo-like helical [G3DSA:1.25.10.10] (1-148)
  IPR016024 Armadillo-type fold [SSF48371] (1-145)
  IPR040122 Importin beta family [PTHR10527] (12-148)

Radius of gyration: 16.3 Å; chains: 1; bounding box: 40×46×40 Å

Sequence (148 aa):
MEYEWKPDKHRLQQILQLLKESQSPDTTIQRTVQQKLEQLNKYSDFNNYLIFVLTKLKSEDDECLNNIGDSSLLIRATIGIVITTLASNGELQNWPDLLPKLCSLYAEDDNTHEGAFGTLQKICEDSAEILGSYDLDHPLNIMIPKFL